Protein AF-0000000085180967 (afdb_homodimer)

pLDDT: mean 93.12, std 12.53, range [33.84, 98.94]

Secondary structure (DSSP, 8-state):
----HHHHHHHHHHHHHHHHHHHHHHHHHHHHHHHHHHHHHHHTGGG--TTT--HHHHHHHHHHHHHHHHHHHHHHT-STT--/----HHHHHHHHHHHHHHHHHHHHHHHHHHHHHHHHHHHHHHHTGGG--TTT--HHHHHHHHHHHHHHHHHHHHHHT-SS---

Radius of gyration: 23.21 Å; Cα contacts (8 Å, |Δi|>4): 101; chains: 2; bounding box: 38×90×50 Å

Foldseek 3Di:
DPPPVVVVVVVVVVVVVVVVVVVVVVVVVVVVVVVVVVVVCVVCVVVDDPVRDDVVVVVVVVVVVVVVCVVCCVVVVNDPPPD/DPPPVVVVVVVVVVVVVVVVVVVVVVVVVVVVVVVVVVVVCVVCVVVDDPVRDDVVVVVVVVVVVVVVCVVCCVVVVNDPPPD

Solvent-accessible surface area (backbone atoms only — not comparable to full-atom values): 9242 Å² total; per-residue (Å²): 131,80,77,55,61,66,58,53,53,50,48,50,51,50,50,50,36,51,50,26,40,51,51,35,52,52,43,50,53,53,40,52,52,51,53,50,51,51,50,52,39,53,76,50,48,68,78,52,51,81,88,69,40,35,64,66,57,35,49,52,45,49,54,46,39,51,47,51,46,55,45,47,22,65,74,68,72,43,68,80,74,77,113,130,81,76,55,62,66,58,52,52,51,49,51,52,50,50,49,37,52,50,27,40,52,50,35,52,53,43,48,52,52,41,52,53,50,52,51,51,53,49,52,38,53,76,50,47,69,81,51,51,83,88,69,42,36,63,66,57,35,51,52,45,50,54,47,38,52,46,50,46,55,44,49,21,66,74,67,72,45,68,82,83,73,117

Sequence (166 aa):
MMIDRHQLHAEKARRNQEAALAAFIGKKAEIDAMLARLQRLSDDHFDAQPDEINWGHVGTLEHYASLLKRITDSAFGEGEFADMMIDRHQLHAEKARRNQEAALAAFIGKKAEIDAMLARLQRLSDDHFDAQPDEINWGHVGTLEHYASLLKRITDSAFGEGEFAD

Structure (mmCIF, N/CA/C/O backbone):
data_AF-0000000085180967-model_v1
#
loop_
_entity.id
_entity.type
_entity.pdbx_description
1 polymer 'Uncharacterized protein'
#
loop_
_atom_site.group_PDB
_atom_site.id
_atom_site.type_symbol
_atom_site.label_atom_id
_atom_site.label_alt_id
_atom_site.label_comp_id
_atom_site.label_asym_id
_atom_site.label_entity_id
_atom_site.label_seq_id
_atom_site.pdbx_PDB_ins_code
_atom_site.Cartn_x
_atom_site.Cartn_y
_atom_site.Cartn_z
_atom_site.occupancy
_atom_site.B_iso_or_equiv
_atom_site.auth_seq_id
_atom_site.auth_comp_id
_atom_site.auth_asym_id
_atom_site.auth_atom_id
_atom_site.pdbx_PDB_model_num
ATOM 1 N N . MET A 1 1 ? -17.031 47.094 20.609 1 54.97 1 MET A N 1
ATOM 2 C CA . MET A 1 1 ? -15.82 46.312 20.859 1 54.97 1 MET A CA 1
ATOM 3 C C . MET A 1 1 ? -15.039 46.094 19.562 1 54.97 1 MET A C 1
ATOM 5 O O . MET A 1 1 ? -15.602 45.656 18.562 1 54.97 1 MET A O 1
ATOM 9 N N . MET A 1 2 ? -14.016 46.781 19.141 1 62.41 2 MET A N 1
ATOM 10 C CA . MET A 1 2 ? -13.242 46.688 17.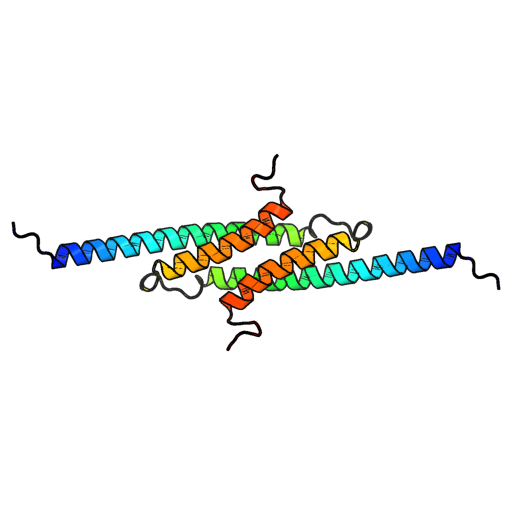906 1 62.41 2 MET A CA 1
ATOM 11 C C . MET A 1 2 ? -12.656 45.281 17.734 1 62.41 2 MET A C 1
ATOM 13 O O . MET A 1 2 ? -12.031 44.75 18.656 1 62.41 2 MET A O 1
ATOM 17 N N . ILE A 1 3 ? -13.32 44.531 17 1 70.5 3 ILE A N 1
ATOM 18 C CA . ILE A 1 3 ? -12.867 43.156 16.781 1 70.5 3 ILE A CA 1
ATOM 19 C C . ILE A 1 3 ? -11.391 43.156 16.391 1 70.5 3 ILE A C 1
ATOM 21 O O . ILE A 1 3 ? -10.992 43.875 15.469 1 70.5 3 ILE A O 1
ATOM 25 N N . ASP A 1 4 ? -10.445 42.969 17.359 1 88.25 4 ASP A N 1
ATOM 26 C CA . ASP A 1 4 ? -9.008 42.875 17.109 1 88.25 4 ASP A CA 1
ATOM 27 C C . ASP A 1 4 ? -8.734 41.875 15.984 1 88.25 4 ASP A C 1
ATOM 29 O O . ASP A 1 4 ? -8.789 40.656 16.203 1 88.25 4 ASP A O 1
ATOM 33 N N . ARG A 1 5 ? -8.703 42.375 14.75 1 89.19 5 ARG A N 1
ATOM 34 C CA . ARG A 1 5 ? -8.539 41.562 13.547 1 89.19 5 ARG A CA 1
ATOM 35 C C . ARG A 1 5 ? -7.383 40.594 13.688 1 89.19 5 ARG A C 1
ATOM 37 O O . ARG A 1 5 ? -7.438 39.469 13.18 1 89.19 5 ARG A O 1
ATOM 44 N N . HIS A 1 6 ? -6.41 41.031 14.477 1 89.81 6 HIS A N 1
ATOM 45 C CA . HIS A 1 6 ? -5.238 40.188 14.656 1 89.81 6 HIS A CA 1
ATOM 46 C C . HIS A 1 6 ? -5.582 38.938 15.469 1 89.81 6 HIS A C 1
ATOM 48 O O . HIS A 1 6 ? -5.098 37.844 15.164 1 89.81 6 HIS A O 1
ATOM 54 N N . GLN A 1 7 ? -6.438 39.188 16.438 1 89.12 7 GLN A N 1
ATOM 55 C CA . GLN A 1 7 ? -6.875 38.062 17.266 1 89.12 7 GLN A CA 1
ATOM 56 C C . GLN A 1 7 ? -7.746 37.094 16.469 1 89.12 7 GLN A C 1
ATOM 58 O O . GLN A 1 7 ? -7.637 35.875 16.625 1 89.12 7 GLN A O 1
ATOM 63 N N . LEU A 1 8 ? -8.508 37.625 15.602 1 89.31 8 LEU A N 1
ATOM 64 C CA . LEU A 1 8 ? -9.383 36.812 14.766 1 89.31 8 LEU A CA 1
ATOM 65 C C . LEU A 1 8 ? -8.578 35.969 13.789 1 89.31 8 LEU A C 1
ATOM 67 O O . LEU A 1 8 ? -8.898 34.812 13.562 1 89.31 8 LEU A O 1
ATOM 71 N N . HIS A 1 9 ? -7.598 36.594 13.203 1 91.69 9 HIS A N 1
ATOM 72 C CA . HIS A 1 9 ? -6.754 35.875 12.25 1 91.69 9 HIS A CA 1
ATOM 73 C C . HIS A 1 9 ? -5.965 34.781 12.93 1 91.69 9 HIS A C 1
ATOM 75 O O . HIS A 1 9 ? -5.805 33.688 12.375 1 91.69 9 HIS A O 1
ATOM 81 N N . ALA A 1 10 ? -5.523 35.094 14.141 1 94.25 10 ALA A N 1
ATOM 82 C CA . ALA A 1 10 ? -4.766 34.094 14.891 1 94.25 10 ALA A CA 1
ATOM 83 C C . ALA A 1 10 ? -5.652 32.906 15.273 1 94.25 10 ALA A C 1
ATOM 85 O O . ALA A 1 10 ? -5.211 31.75 15.234 1 94.25 10 ALA A O 1
ATOM 86 N N . GLU A 1 11 ? -6.844 33.219 15.641 1 93.38 11 GLU A N 1
ATOM 87 C CA . GLU A 1 11 ? -7.793 32.188 15.992 1 93.38 11 GLU A CA 1
ATOM 88 C C . GLU A 1 11 ? -8.156 31.328 14.781 1 93.38 11 GLU A C 1
ATOM 90 O O . GLU A 1 11 ? -8.25 30.109 14.883 1 93.38 11 GLU A O 1
ATOM 95 N N . LYS A 1 12 ? -8.367 31.953 13.688 1 94.56 12 LYS A N 1
ATOM 96 C CA . LYS A 1 12 ? -8.68 31.234 12.453 1 94.56 12 LYS A CA 1
ATOM 97 C C . LYS A 1 12 ? -7.527 30.328 12.039 1 94.56 12 LYS A C 1
ATOM 99 O O . LYS A 1 12 ? -7.75 29.188 11.617 1 94.56 12 LYS A O 1
ATOM 104 N N . ALA A 1 13 ? -6.305 30.781 12.18 1 94.5 13 ALA A N 1
ATOM 105 C CA . ALA A 1 13 ? -5.113 30 11.844 1 94.5 13 ALA A CA 1
ATOM 106 C C . ALA A 1 13 ? -4.973 28.797 12.766 1 94.5 13 ALA A C 1
ATOM 108 O O . ALA A 1 13 ? -4.641 27.688 12.312 1 94.5 13 ALA A O 1
ATOM 109 N N . ARG A 1 14 ? -5.246 29.094 13.984 1 94.06 14 ARG A N 1
ATOM 110 C CA . ARG A 1 14 ? -5.176 28.016 14.961 1 94.06 14 ARG A CA 1
ATOM 111 C C . ARG A 1 14 ? -6.219 26.938 14.664 1 94.06 14 ARG A C 1
ATOM 113 O O . ARG A 1 14 ? -5.918 25.75 14.711 1 94.06 14 ARG A O 1
ATOM 120 N N . ARG A 1 15 ? -7.332 27.422 14.367 1 96.25 15 ARG A N 1
ATOM 121 C CA . ARG A 1 15 ? -8.422 26.484 14.055 1 96.25 15 ARG A CA 1
ATOM 122 C C . ARG A 1 15 ? -8.117 25.688 12.789 1 96.25 15 ARG A C 1
ATOM 124 O O . ARG A 1 15 ? -8.445 24.516 12.703 1 96.25 15 ARG A O 1
ATOM 131 N N . ASN A 1 16 ? -7.605 26.328 11.898 1 96.69 16 ASN A N 1
ATOM 132 C CA . ASN A 1 16 ? -7.223 25.688 10.656 1 96.69 16 ASN A CA 1
ATOM 133 C C . ASN A 1 16 ? -6.164 24.609 10.883 1 96.69 16 ASN A C 1
ATOM 135 O O . ASN A 1 16 ? -6.242 23.516 10.312 1 96.69 16 ASN A O 1
ATOM 139 N N . GLN A 1 17 ? -5.27 24.906 11.633 1 96.25 17 GLN A N 1
ATOM 140 C CA . GLN A 1 17 ? -4.215 23.953 11.961 1 96.25 17 GLN A CA 1
ATOM 141 C C . GLN A 1 17 ? -4.777 22.75 12.695 1 96.25 17 GLN A C 1
ATOM 143 O O . GLN A 1 17 ? -4.395 21.609 12.414 1 96.25 17 GLN A O 1
ATOM 148 N N . GLU A 1 18 ? -5.629 23.031 13.594 1 97.12 18 GLU A N 1
ATOM 149 C CA . GLU A 1 18 ? -6.266 21.969 14.352 1 97.12 18 GLU A CA 1
ATOM 150 C C . GLU A 1 18 ? -7.078 21.047 13.438 1 97.12 18 GLU A C 1
ATOM 152 O O . GLU A 1 18 ? -7.09 19.828 13.625 1 97.12 18 GLU A O 1
ATOM 157 N N . ALA A 1 19 ? -7.695 21.656 12.523 1 98.06 19 ALA A N 1
ATOM 158 C CA . ALA A 1 19 ? -8.477 20.875 11.562 1 98.06 19 ALA A CA 1
ATOM 159 C C . ALA A 1 19 ? -7.578 20 10.703 1 98.06 19 ALA A C 1
ATOM 161 O O . ALA A 1 19 ? -7.91 18.828 10.438 1 98.06 19 ALA A O 1
ATOM 162 N N . ALA A 1 20 ? -6.496 20.531 10.242 1 98.38 20 ALA A N 1
ATOM 163 C CA . ALA A 1 20 ? -5.535 19.766 9.453 1 98.38 20 ALA A CA 1
ATOM 164 C C . ALA A 1 20 ? -4.977 18.594 10.258 1 98.38 20 ALA A C 1
ATOM 166 O O . ALA A 1 20 ? -4.844 17.484 9.742 1 98.38 20 ALA A O 1
ATOM 167 N N . LEU A 1 21 ? -4.637 18.938 11.469 1 98.12 21 LEU A N 1
ATOM 168 C CA . LEU A 1 21 ? -4.098 17.891 12.328 1 98.12 21 LEU A CA 1
ATOM 169 C C . LEU A 1 21 ? -5.098 16.75 12.5 1 98.12 21 LEU A C 1
ATOM 171 O O . LEU A 1 21 ? -4.734 15.586 12.398 1 98.12 21 LEU A O 1
ATOM 175 N N . ALA A 1 22 ? -6.305 17.125 12.734 1 98.38 22 ALA A N 1
ATOM 176 C CA . ALA A 1 22 ? -7.352 16.109 12.891 1 98.38 22 ALA A CA 1
ATOM 177 C C . ALA A 1 22 ? -7.508 15.289 11.617 1 98.38 22 ALA A C 1
ATOM 179 O O . ALA A 1 22 ? -7.641 14.062 11.672 1 98.38 22 ALA A O 1
ATOM 180 N N . ALA A 1 23 ? -7.52 15.953 10.453 1 98.62 23 ALA A N 1
ATOM 181 C CA . ALA A 1 23 ? -7.641 15.273 9.164 1 98.62 23 ALA A CA 1
ATOM 182 C C . ALA A 1 23 ? -6.453 14.344 8.922 1 98.62 23 ALA A C 1
ATOM 184 O O . ALA A 1 23 ? -6.621 13.227 8.43 1 98.62 23 ALA A O 1
ATOM 185 N N . PHE A 1 24 ? -5.273 14.867 9.289 1 98.69 24 PHE A N 1
ATOM 186 C CA . PHE A 1 24 ? -4.043 14.094 9.188 1 98.69 24 PHE A CA 1
ATOM 187 C C . PHE A 1 24 ? -4.141 12.805 10 1 98.69 24 PHE A C 1
ATOM 189 O O . PHE A 1 24 ? -3.861 11.719 9.484 1 98.69 24 PHE A O 1
ATOM 196 N N . ILE A 1 25 ? -4.578 12.883 11.18 1 98.31 25 ILE A N 1
ATOM 197 C CA . ILE A 1 25 ? -4.703 11.734 12.078 1 98.31 25 ILE A CA 1
ATOM 198 C C . ILE A 1 25 ? -5.719 10.75 11.508 1 98.31 25 ILE A C 1
ATOM 200 O O . ILE A 1 25 ? -5.488 9.539 11.516 1 98.31 25 ILE A O 1
ATOM 204 N N . 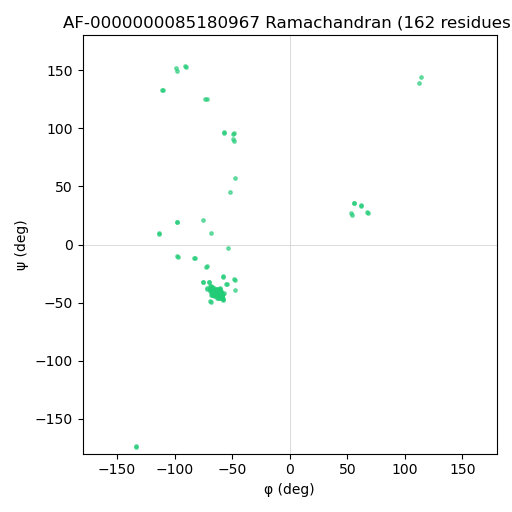GLY A 1 26 ? -6.809 11.289 11.047 1 98.62 26 GLY A N 1
ATOM 205 C CA . GLY A 1 26 ? -7.816 10.438 10.438 1 98.62 26 GLY A CA 1
ATOM 206 C C . GLY A 1 26 ? -7.301 9.664 9.234 1 98.62 26 GLY A C 1
ATOM 207 O O . GLY A 1 26 ? -7.566 8.469 9.102 1 98.62 26 GLY A O 1
ATOM 208 N N . LYS A 1 27 ? -6.5 10.305 8.375 1 98.5 27 LYS A N 1
ATOM 209 C CA . LYS A 1 27 ? -5.969 9.648 7.184 1 98.5 27 LYS A CA 1
ATOM 210 C C . LYS A 1 27 ? -4.895 8.633 7.551 1 98.5 27 LYS A C 1
ATOM 212 O O . LYS A 1 27 ? -4.793 7.574 6.922 1 98.5 27 LYS A O 1
ATOM 217 N N . LYS A 1 28 ? -4.164 9.047 8.523 1 98.44 28 LYS A N 1
ATOM 218 C CA . LYS A 1 28 ? -3.158 8.117 9.008 1 98.44 28 LYS A CA 1
ATOM 219 C C . LYS A 1 28 ? -3.801 6.816 9.484 1 98.44 28 LYS A C 1
ATOM 221 O O . LYS A 1 28 ? -3.305 5.727 9.188 1 98.44 28 LYS A O 1
ATOM 226 N N . ALA A 1 29 ? -4.879 6.906 10.273 1 98.75 29 ALA A N 1
ATOM 227 C CA . ALA A 1 29 ? -5.594 5.734 10.773 1 98.75 29 ALA A CA 1
ATOM 228 C C . ALA A 1 29 ? -6.133 4.891 9.625 1 98.75 29 ALA A C 1
ATOM 230 O O . ALA A 1 29 ? -6.074 3.658 9.664 1 98.75 29 ALA A O 1
ATOM 231 N N . GLU A 1 30 ? -6.637 5.586 8.578 1 98.88 30 GLU A N 1
ATOM 232 C CA . GLU A 1 30 ? -7.137 4.91 7.383 1 98.88 30 GLU A CA 1
ATOM 233 C C . GLU A 1 30 ? -6.023 4.137 6.68 1 98.88 30 GLU A C 1
ATOM 235 O O . GLU A 1 30 ? -6.207 2.973 6.309 1 98.88 30 GLU A O 1
ATOM 240 N N . ILE A 1 31 ? -4.895 4.754 6.551 1 98.94 31 ILE A N 1
ATOM 241 C CA . ILE A 1 31 ? -3.725 4.148 5.922 1 98.94 31 ILE A CA 1
ATOM 242 C C . ILE A 1 31 ? -3.252 2.955 6.75 1 98.94 31 ILE A C 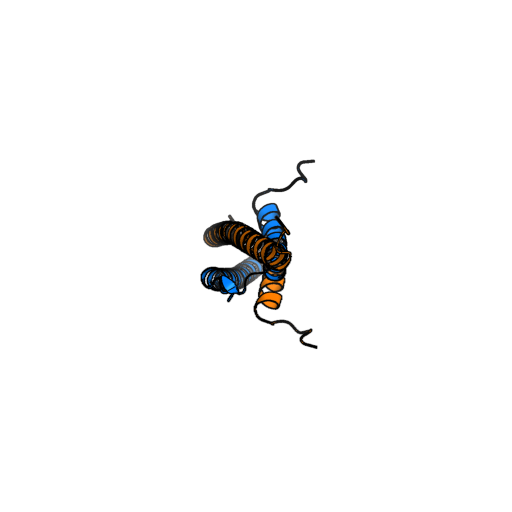1
ATOM 244 O O . ILE A 1 31 ? -3.018 1.871 6.211 1 98.94 31 ILE A O 1
ATOM 248 N N . ASP A 1 32 ? -3.225 3.117 8.094 1 98.88 32 ASP A N 1
ATOM 249 C CA . ASP A 1 32 ? -2.801 2.039 8.984 1 98.88 32 ASP A CA 1
ATOM 250 C C . ASP A 1 32 ? -3.697 0.813 8.828 1 98.88 32 ASP A C 1
ATOM 252 O O . ASP A 1 32 ? -3.207 -0.317 8.773 1 98.88 32 ASP A O 1
ATOM 256 N N . ALA A 1 33 ? -4.938 1.073 8.727 1 98.88 33 ALA A N 1
ATOM 257 C CA . ALA A 1 33 ? -5.891 -0.027 8.594 1 98.88 33 ALA A CA 1
ATOM 258 C C . ALA A 1 33 ? -5.691 -0.76 7.266 1 98.88 33 ALA A C 1
ATOM 260 O O . ALA A 1 33 ? -5.738 -1.991 7.219 1 98.88 33 ALA A O 1
ATOM 261 N N . MET A 1 34 ? -5.449 0.013 6.188 1 98.88 34 MET A N 1
ATOM 262 C CA . MET A 1 34 ? -5.254 -0.605 4.879 1 98.88 34 MET A CA 1
ATOM 263 C C . MET A 1 34 ? -3.945 -1.386 4.832 1 98.88 34 MET A C 1
ATOM 265 O O . MET A 1 34 ? -3.895 -2.49 4.289 1 98.88 34 MET A O 1
ATOM 269 N N . LEU A 1 35 ? -2.9 -0.842 5.418 1 98.94 35 LEU A N 1
ATOM 270 C CA . LEU A 1 35 ? -1.627 -1.55 5.469 1 98.94 35 LEU A CA 1
ATOM 271 C C . LEU A 1 35 ? -1.768 -2.867 6.223 1 98.94 35 LEU A C 1
ATOM 273 O O . LEU A 1 35 ? -1.229 -3.893 5.801 1 98.94 35 LEU A O 1
ATOM 277 N N . ALA A 1 36 ? -2.525 -2.883 7.32 1 98.81 36 ALA A N 1
ATOM 278 C CA . ALA A 1 36 ? -2.734 -4.09 8.117 1 98.81 36 ALA A CA 1
ATOM 279 C C . ALA A 1 36 ? -3.494 -5.148 7.324 1 98.81 36 ALA A C 1
ATOM 281 O O . ALA A 1 36 ? -3.152 -6.332 7.371 1 98.81 36 ALA A O 1
ATOM 282 N N . ARG A 1 37 ? -4.445 -4.68 6.598 1 98.81 37 ARG A N 1
ATOM 283 C CA . ARG A 1 37 ? -5.23 -5.605 5.789 1 98.81 37 ARG A CA 1
ATOM 284 C C . ARG A 1 37 ? -4.379 -6.234 4.691 1 98.81 37 ARG A C 1
ATOM 286 O O . ARG A 1 37 ? -4.457 -7.441 4.449 1 98.81 37 ARG A O 1
ATOM 293 N N . LEU A 1 38 ? -3.598 -5.434 4.062 1 98.88 38 LEU A N 1
ATOM 294 C CA . LEU A 1 38 ? -2.74 -5.934 2.996 1 98.88 38 LEU A CA 1
ATOM 295 C C . LEU A 1 38 ? -1.674 -6.875 3.549 1 98.88 38 LEU A C 1
ATOM 297 O O . LEU A 1 38 ? -1.347 -7.887 2.924 1 98.88 38 LEU A O 1
ATOM 301 N N . GLN A 1 39 ? -1.14 -6.523 4.723 1 98.81 39 GLN A N 1
ATOM 302 C CA . GLN A 1 39 ? -0.154 -7.395 5.355 1 98.81 39 GLN A CA 1
ATOM 303 C C . GLN A 1 39 ? -0.756 -8.758 5.695 1 98.81 39 GLN A C 1
ATOM 305 O O . GLN A 1 39 ? -0.127 -9.789 5.469 1 98.81 39 GLN A O 1
ATOM 310 N N . ARG A 1 40 ? -1.943 -8.75 6.289 1 98.75 40 ARG A N 1
ATOM 311 C CA . ARG A 1 40 ? -2.627 -9.992 6.613 1 98.75 40 ARG A CA 1
ATOM 312 C C . ARG A 1 40 ? -2.873 -10.828 5.359 1 98.75 40 ARG A C 1
ATOM 314 O O . ARG A 1 40 ? -2.674 -12.047 5.367 1 98.75 40 ARG A O 1
ATOM 321 N N . LEU A 1 41 ? -3.361 -10.125 4.293 1 98.56 41 LEU A N 1
ATOM 322 C CA . LEU A 1 41 ? -3.59 -10.812 3.021 1 98.56 41 LEU A CA 1
ATOM 323 C C . LEU A 1 41 ? -2.311 -11.469 2.523 1 98.56 41 LEU A C 1
ATOM 325 O O . LEU A 1 41 ? -2.338 -12.617 2.064 1 98.56 41 LEU A O 1
ATOM 329 N N . SER A 1 42 ? -1.188 -10.797 2.629 1 98.75 42 SER A N 1
ATOM 330 C CA . SER A 1 42 ? 0.103 -11.336 2.221 1 98.75 42 SER A CA 1
ATOM 331 C C . SER A 1 42 ? 0.509 -12.516 3.1 1 98.75 42 SER A C 1
ATOM 333 O O . SER A 1 42 ? 1 -13.531 2.6 1 98.75 42 SER A O 1
ATOM 335 N N . ASP A 1 43 ? 0.313 -12.383 4.457 1 98 43 ASP A N 1
ATOM 336 C CA . ASP A 1 43 ? 0.642 -13.445 5.398 1 98 43 ASP A CA 1
ATOM 337 C C . ASP A 1 43 ? -0.113 -14.734 5.062 1 98 43 ASP A C 1
ATOM 339 O O . ASP A 1 43 ? 0.377 -15.836 5.324 1 98 43 ASP A O 1
ATOM 343 N N . ASP A 1 44 ? -1.292 -14.492 4.426 1 97.12 44 ASP A N 1
ATOM 344 C CA . ASP A 1 44 ? -2.121 -15.633 4.055 1 97.12 44 ASP A CA 1
ATOM 345 C C . ASP A 1 44 ? -1.904 -16.016 2.592 1 97.12 44 ASP A C 1
ATOM 347 O O . ASP A 1 44 ? -2.719 -16.734 2.006 1 97.12 44 ASP A O 1
ATOM 351 N N . HIS A 1 45 ? -0.792 -15.57 2.072 1 96.62 45 HIS A N 1
ATOM 352 C CA . HIS A 1 45 ? -0.336 -15.914 0.731 1 96.62 45 HIS A CA 1
ATOM 353 C C . HIS A 1 45 ? -1.391 -15.57 -0.314 1 96.62 45 HIS A C 1
ATOM 355 O O . HIS A 1 45 ? -1.562 -16.297 -1.296 1 96.62 45 HIS A O 1
ATOM 361 N N . PHE A 1 46 ? -2.082 -14.445 -0.038 1 97 46 PHE A N 1
ATOM 362 C CA . PHE A 1 46 ? -3.096 -13.93 -0.951 1 97 46 PHE A CA 1
ATOM 363 C C . PHE A 1 46 ? -4.129 -15 -1.276 1 97 46 PHE A C 1
ATOM 365 O O . PHE A 1 46 ? -4.625 -15.062 -2.402 1 97 46 PHE A O 1
ATOM 372 N N . ASP A 1 47 ? -4.25 -15.867 -0.406 1 94.81 47 ASP A N 1
ATOM 373 C CA . ASP A 1 47 ? -5.234 -16.938 -0.445 1 94.81 47 ASP A CA 1
ATOM 374 C C . ASP A 1 47 ? -4.93 -17.922 -1.571 1 94.81 47 ASP A C 1
ATOM 376 O O . ASP A 1 47 ? -5.84 -18.5 -2.168 1 94.81 47 ASP A O 1
ATOM 380 N N . ALA A 1 48 ? -3.658 -18 -1.903 1 95.19 48 ALA A N 1
ATOM 381 C CA . ALA A 1 48 ? -3.223 -18.922 -2.938 1 95.19 48 ALA A CA 1
ATOM 382 C C . ALA A 1 48 ? -2.416 -20.078 -2.338 1 95.19 48 ALA A C 1
ATOM 384 O O . ALA A 1 48 ? -1.542 -19.859 -1.496 1 9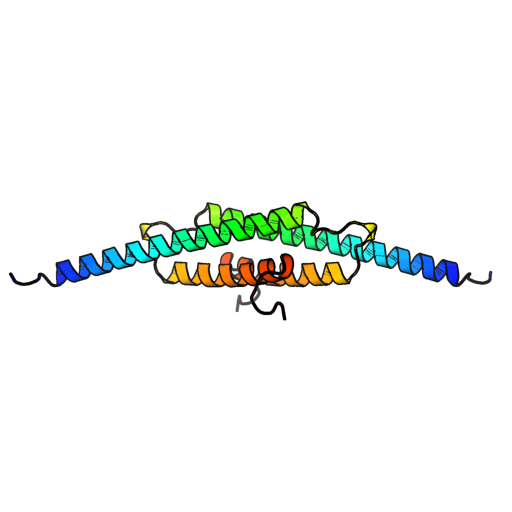5.19 48 ALA A O 1
ATOM 385 N N . GLN A 1 49 ? -2.797 -21.281 -2.805 1 96 49 GLN A N 1
ATOM 386 C CA . GLN A 1 49 ? -1.999 -22.438 -2.445 1 96 49 GLN A CA 1
ATOM 387 C C . GLN A 1 49 ? -0.908 -22.703 -3.48 1 96 49 GLN A C 1
ATOM 389 O O . GLN A 1 49 ? -1.053 -22.328 -4.648 1 96 49 GLN A O 1
ATOM 394 N N . PRO A 1 50 ? 0.157 -23.328 -3.057 1 95.12 50 PRO A N 1
ATOM 395 C CA . PRO A 1 50 ? 1.294 -23.516 -3.961 1 95.12 50 PRO A CA 1
ATOM 396 C C . PRO A 1 50 ? 0.907 -24.219 -5.254 1 95.12 50 PRO A C 1
ATOM 398 O O . PRO A 1 50 ? 1.434 -23.906 -6.324 1 95.12 50 PRO A O 1
ATOM 401 N N . ASP A 1 51 ? -0.032 -25.109 -5.168 1 93.75 51 ASP A N 1
ATOM 402 C CA . ASP A 1 51 ? -0.384 -25.906 -6.344 1 93.75 51 ASP A CA 1
ATOM 403 C C . ASP A 1 51 ? -1.34 -25.141 -7.258 1 93.75 51 ASP A C 1
ATOM 405 O O . ASP A 1 51 ? -1.531 -25.516 -8.414 1 93.75 51 ASP A O 1
ATOM 409 N N . GLU A 1 52 ? -1.896 -24 -6.738 1 95.69 52 GLU A N 1
ATOM 410 C CA . GLU A 1 52 ? -2.857 -23.203 -7.496 1 95.69 52 GLU A CA 1
ATOM 411 C C . GLU A 1 52 ? -2.178 -22.016 -8.188 1 95.69 52 GLU A C 1
ATOM 413 O O . GLU A 1 52 ? -2.75 -21.406 -9.094 1 95.69 52 GLU A O 1
ATOM 418 N N . ILE A 1 53 ? -0.922 -21.766 -7.816 1 97.69 53 ILE A N 1
ATOM 419 C CA . ILE A 1 53 ? -0.239 -20.562 -8.258 1 97.69 53 ILE A CA 1
ATOM 420 C C . ILE A 1 53 ? 0.105 -20.672 -9.742 1 97.69 53 ILE A C 1
ATOM 422 O O . ILE A 1 53 ? 0.629 -21.703 -10.188 1 97.69 53 ILE A O 1
ATOM 426 N N . ASN A 1 54 ? -0.327 -19.719 -10.484 1 97.06 54 ASN A N 1
ATOM 427 C CA . ASN A 1 54 ? -0.022 -19.562 -11.906 1 97.06 54 ASN A CA 1
ATOM 428 C C . ASN A 1 54 ? 0.371 -18.125 -12.242 1 97.06 54 ASN A C 1
ATOM 430 O O . ASN A 1 54 ? 0.479 -17.281 -11.352 1 97.06 54 ASN A O 1
ATOM 434 N N . TRP A 1 55 ? 0.522 -17.859 -13.492 1 98.5 55 TRP A N 1
ATOM 435 C CA . TRP A 1 55 ? 1.035 -16.562 -13.922 1 98.5 55 TRP A CA 1
ATOM 436 C C . TRP A 1 55 ? -0.01 -15.469 -13.727 1 98.5 55 TRP A C 1
ATOM 438 O O . TRP A 1 55 ? 0.327 -14.281 -13.656 1 98.5 55 TRP A O 1
ATOM 448 N N . GLY A 1 56 ? -1.26 -15.852 -13.602 1 98.06 56 GLY A N 1
ATOM 449 C CA . GLY A 1 56 ? -2.287 -14.883 -13.25 1 98.06 56 GLY A CA 1
ATOM 450 C C . GLY A 1 56 ? -2.102 -14.289 -11.867 1 98.06 56 GLY A C 1
ATOM 451 O O . GLY A 1 56 ? -2.262 -13.078 -11.68 1 98.06 56 GLY A O 1
ATOM 452 N N . HIS A 1 57 ? -1.786 -15.125 -10.938 1 97.81 57 HIS A N 1
ATOM 453 C CA . HIS A 1 57 ? -1.491 -14.664 -9.586 1 97.81 57 HIS A CA 1
ATOM 454 C C . HIS A 1 57 ? -0.297 -13.711 -9.578 1 97.81 57 HIS A C 1
ATOM 456 O O . HIS A 1 57 ? -0.333 -12.672 -8.922 1 97.81 57 HIS A O 1
ATOM 462 N N . VAL A 1 58 ? 0.736 -14.039 -10.336 1 98.56 58 VAL A N 1
ATOM 463 C CA . VAL A 1 58 ? 1.945 -13.227 -10.398 1 98.56 58 VAL A CA 1
ATOM 464 C C . VAL A 1 58 ? 1.608 -11.844 -10.961 1 98.56 58 VAL A C 1
ATOM 466 O O . VAL A 1 58 ? 2.072 -10.828 -10.438 1 98.56 58 VAL A O 1
ATOM 469 N N . GLY A 1 59 ? 0.757 -11.867 -11.953 1 98.62 59 GLY A N 1
ATOM 470 C CA . GLY A 1 59 ? 0.319 -10.602 -12.531 1 98.62 59 GLY A CA 1
ATOM 471 C C . GLY A 1 59 ? -0.424 -9.727 -11.547 1 98.62 59 GLY A C 1
ATOM 472 O O . GLY A 1 59 ? -0.226 -8.508 -11.523 1 98.62 59 GLY A O 1
ATOM 473 N N . THR A 1 60 ? -1.234 -10.328 -10.75 1 98.38 60 THR A N 1
ATOM 474 C CA . THR A 1 60 ? -1.963 -9.602 -9.711 1 98.38 60 THR A CA 1
ATOM 475 C C . THR A 1 60 ? -1 -8.977 -8.703 1 98.38 60 THR A C 1
ATOM 477 O O . THR A 1 60 ? -1.121 -7.797 -8.367 1 98.38 60 THR A O 1
ATOM 480 N N . LEU A 1 61 ? 0.024 -9.758 -8.312 1 98.75 61 LEU A N 1
ATOM 481 C CA . LEU A 1 61 ? 0.987 -9.242 -7.352 1 98.75 61 LEU A CA 1
ATOM 482 C C . LEU A 1 61 ? 1.857 -8.156 -7.98 1 98.75 61 LEU A C 1
ATOM 484 O O . LEU A 1 61 ? 2.258 -7.203 -7.305 1 98.75 61 LEU A O 1
ATOM 488 N N . GLU A 1 62 ? 2.104 -8.297 -9.25 1 98.81 62 GLU A N 1
ATOM 489 C CA . GLU A 1 62 ? 2.848 -7.254 -9.945 1 98.81 62 GLU A CA 1
ATOM 490 C C . GLU A 1 62 ? 2.066 -5.941 -9.969 1 98.81 62 GLU A C 1
ATOM 492 O O . GLU A 1 62 ? 2.643 -4.867 -9.797 1 98.81 62 GLU A O 1
ATOM 497 N N . 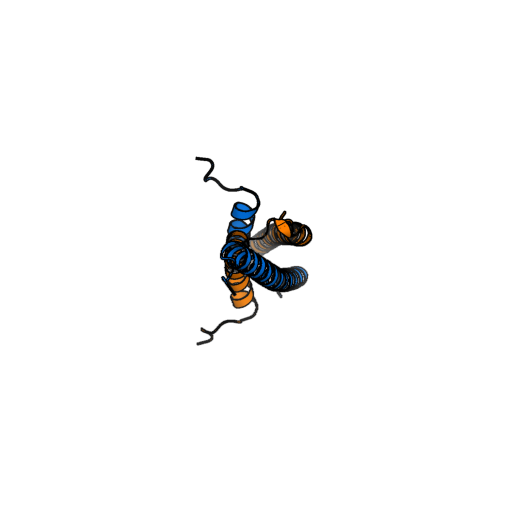HIS A 1 63 ? 0.77 -6.062 -10.219 1 98.62 63 HIS A N 1
ATOM 498 C CA . HIS A 1 63 ? -0.085 -4.879 -10.195 1 98.62 63 HIS A CA 1
ATOM 499 C C . HIS 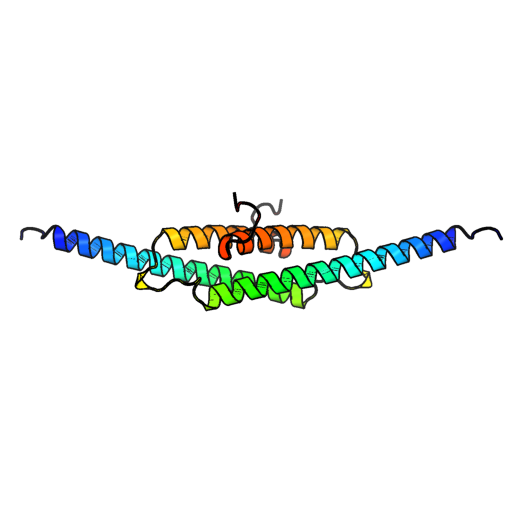A 1 63 ? -0.078 -4.215 -8.828 1 98.62 63 HIS A C 1
ATOM 501 O O . HIS A 1 63 ? 0.145 -3.006 -8.719 1 98.62 63 HIS A O 1
ATOM 507 N N . TYR A 1 64 ? -0.224 -5.039 -7.738 1 98.81 64 TYR A N 1
ATOM 508 C CA . TYR A 1 64 ? -0.18 -4.52 -6.379 1 98.81 64 TYR A CA 1
ATOM 509 C C . TYR A 1 64 ? 1.171 -3.877 -6.082 1 98.81 64 TYR A C 1
ATOM 511 O O . TYR A 1 64 ? 1.235 -2.777 -5.527 1 98.81 64 TYR A O 1
ATOM 519 N N . ALA A 1 65 ? 2.24 -4.555 -6.473 1 98.88 65 ALA A N 1
ATOM 520 C CA . ALA A 1 65 ? 3.594 -4.059 -6.246 1 98.88 65 ALA A CA 1
ATOM 521 C C . ALA A 1 65 ? 3.811 -2.717 -6.941 1 98.88 65 ALA A C 1
ATOM 523 O O . ALA A 1 65 ? 4.438 -1.813 -6.383 1 98.88 65 ALA A O 1
ATOM 524 N N . SER A 1 66 ? 3.242 -2.631 -8.062 1 98.81 66 SER A N 1
ATOM 525 C CA . SER A 1 66 ? 3.418 -1.389 -8.812 1 98.81 66 SER A CA 1
ATOM 526 C C . SER A 1 66 ? 2.773 -0.213 -8.078 1 98.81 66 SER A C 1
ATOM 528 O O . SER A 1 66 ? 3.342 0.88 -8.031 1 98.81 66 SER A O 1
ATOM 530 N N . LEU A 1 67 ? 1.576 -0.418 -7.488 1 98.81 67 LEU A N 1
ATOM 531 C CA . LEU A 1 67 ? 0.894 0.633 -6.742 1 98.81 67 LEU A CA 1
ATOM 532 C C . LEU A 1 67 ? 1.644 0.959 -5.457 1 98.81 67 LEU A C 1
ATOM 534 O O . LEU A 1 67 ? 1.807 2.131 -5.105 1 98.81 67 LEU A O 1
ATOM 538 N N . LEU A 1 68 ? 2.178 -0.038 -4.82 1 98.88 68 LEU A N 1
ATOM 539 C CA . LEU A 1 68 ? 2.961 0.176 -3.609 1 98.88 68 LEU A CA 1
ATOM 540 C C . LEU A 1 68 ? 4.262 0.904 -3.926 1 98.88 68 LEU A C 1
ATOM 542 O O . LEU A 1 68 ? 4.699 1.764 -3.158 1 98.88 68 LEU A O 1
ATOM 546 N N . LYS A 1 69 ? 4.84 0.577 -5.07 1 98.56 69 LYS A N 1
ATOM 547 C CA . LYS A 1 69 ? 6.086 1.22 -5.488 1 98.56 69 LYS A CA 1
ATOM 548 C C . LYS A 1 69 ? 5.883 2.715 -5.715 1 98.56 69 LYS A C 1
ATOM 550 O O . LYS A 1 69 ? 6.742 3.525 -5.363 1 98.56 69 LYS A O 1
ATOM 555 N N . ARG A 1 70 ? 4.762 3.078 -6.258 1 98.31 70 ARG A N 1
ATOM 556 C CA . ARG A 1 70 ? 4.453 4.488 -6.461 1 98.31 70 ARG A CA 1
ATOM 557 C C . ARG A 1 70 ? 4.406 5.238 -5.133 1 98.31 70 ARG A C 1
ATOM 559 O O . ARG A 1 70 ? 4.883 6.371 -5.035 1 98.31 70 ARG A O 1
ATOM 566 N N . ILE A 1 71 ? 3.883 4.605 -4.141 1 98.75 71 ILE A N 1
ATOM 567 C CA . ILE A 1 71 ? 3.818 5.23 -2.822 1 98.75 71 ILE A CA 1
ATOM 568 C C . ILE A 1 71 ? 5.223 5.344 -2.238 1 98.75 71 ILE A C 1
ATOM 570 O O . ILE A 1 71 ? 5.625 6.418 -1.775 1 98.75 71 ILE A O 1
ATOM 574 N N . THR A 1 72 ? 6.023 4.262 -2.252 1 98.31 72 THR A N 1
ATOM 575 C CA . THR A 1 72 ? 7.355 4.262 -1.656 1 98.31 72 THR A CA 1
ATOM 576 C C . THR A 1 72 ? 8.281 5.219 -2.398 1 98.31 72 THR A C 1
ATOM 578 O O . THR A 1 72 ? 9.078 5.926 -1.777 1 98.31 72 THR A O 1
ATOM 581 N N . ASP A 1 73 ? 8.133 5.207 -3.734 1 97.75 73 ASP A N 1
ATOM 582 C CA . ASP A 1 73 ? 8.961 6.133 -4.504 1 97.75 73 ASP A CA 1
ATOM 583 C C . ASP A 1 73 ? 8.703 7.578 -4.082 1 97.75 73 ASP A C 1
ATOM 585 O O . ASP A 1 73 ? 9.641 8.359 -3.916 1 97.75 73 ASP A O 1
ATOM 589 N N . SER A 1 74 ? 7.449 7.852 -3.93 1 96.94 74 SER A N 1
ATOM 590 C CA . SER A 1 74 ? 7.062 9.203 -3.533 1 96.94 74 SER A CA 1
ATOM 591 C C . SER A 1 74 ? 7.516 9.508 -2.109 1 96.94 74 SER A C 1
ATOM 593 O O . SER A 1 74 ? 8.023 10.602 -1.837 1 96.94 74 SER A O 1
ATOM 595 N N . ALA A 1 75 ? 7.375 8.57 -1.267 1 97.19 75 ALA A N 1
ATOM 596 C CA . ALA A 1 75 ? 7.613 8.781 0.159 1 97.19 75 ALA A CA 1
ATOM 597 C C . ALA A 1 75 ? 9.109 8.844 0.464 1 97.19 75 ALA A C 1
ATOM 599 O O . ALA A 1 75 ? 9.539 9.609 1.327 1 97.19 75 ALA A O 1
ATOM 600 N N . PHE A 1 76 ? 9.938 8.094 -0.296 1 97.44 76 PHE A N 1
ATOM 601 C CA . PHE A 1 76 ? 11.344 7.961 0.059 1 97.44 76 PHE A CA 1
ATOM 602 C C . PHE A 1 76 ? 12.234 8.617 -0.993 1 97.44 76 PHE A C 1
ATOM 604 O O . PHE A 1 76 ? 13.461 8.578 -0.884 1 97.44 76 PHE A O 1
ATOM 611 N N . GLY A 1 77 ? 11.594 9.281 -1.805 1 95.19 77 GLY A N 1
ATOM 612 C CA . GLY A 1 77 ? 12.359 9.953 -2.842 1 95.19 77 GLY A CA 1
ATOM 613 C C . GLY A 1 77 ? 13.117 9 -3.744 1 95.19 77 GLY A C 1
ATOM 614 O O . GLY A 1 77 ? 14.266 9.258 -4.109 1 95.19 77 GLY A O 1
ATOM 615 N N . GLU A 1 78 ? 12.414 7.863 -3.881 1 91.12 78 GLU A N 1
ATOM 616 C CA . GLU A 1 78 ? 12.961 6.832 -4.758 1 91.12 78 GLU A CA 1
ATOM 617 C C . GLU A 1 78 ? 12.328 6.891 -6.145 1 91.12 78 GLU A C 1
ATOM 619 O O . GLU A 1 78 ? 11.266 7.492 -6.32 1 91.12 78 GLU A O 1
ATOM 624 N N . GLY A 1 79 ? 13 6.523 -7.234 1 77.25 79 GLY A N 1
ATOM 625 C CA . GLY A 1 79 ? 12.438 6.516 -8.578 1 77.25 79 GLY A CA 1
ATOM 626 C C . GLY A 1 79 ? 13.086 7.523 -9.5 1 77.25 79 GLY A C 1
ATOM 627 O O . GLY A 1 79 ? 13.82 8.414 -9.047 1 77.25 79 GLY A O 1
ATOM 628 N N . GLU A 1 80 ? 13.219 7.211 -10.68 1 63.72 80 GLU A N 1
ATOM 629 C CA . GLU A 1 80 ? 14.008 7.867 -11.719 1 63.72 80 GLU A CA 1
ATOM 630 C C . GLU A 1 80 ? 13.656 9.352 -11.828 1 63.72 80 GLU A C 1
ATOM 632 O O . GLU A 1 80 ? 14.188 10.062 -12.688 1 63.72 80 GLU A O 1
ATOM 637 N N . PHE A 1 81 ? 12.727 10.156 -11.18 1 51.47 81 PHE A N 1
ATOM 638 C CA . PHE A 1 81 ? 12.805 11.539 -11.617 1 51.47 81 PHE A CA 1
ATOM 639 C C . PHE A 1 81 ? 14.102 12.188 -11.156 1 51.47 81 PHE A C 1
ATOM 641 O O . PHE A 1 81 ? 14.211 13.414 -11.117 1 51.47 81 PHE A O 1
ATOM 648 N N . ALA A 1 82 ? 15.156 11.531 -10.602 1 45.59 82 ALA A N 1
ATOM 649 C CA . ALA A 1 82 ? 16.344 12.367 -10.438 1 45.59 82 ALA A CA 1
ATOM 650 C C . ALA A 1 82 ? 16.703 13.062 -11.742 1 45.59 82 ALA A C 1
ATOM 652 O O . AL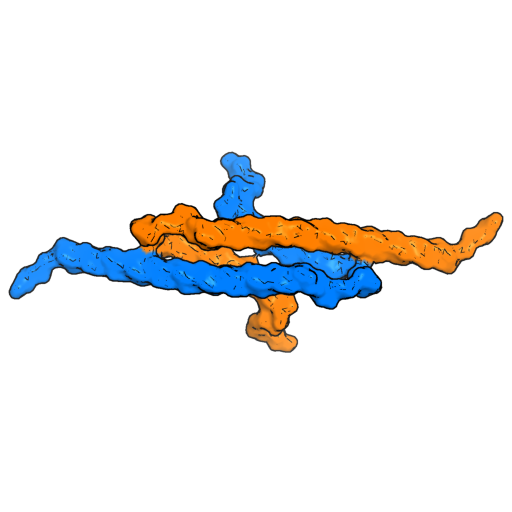A A 1 82 ? 17.203 12.43 -12.672 1 45.59 82 ALA A O 1
ATOM 653 N N . ASP A 1 83 ? 15.648 13.641 -12.445 1 33.84 83 ASP A N 1
ATOM 654 C CA . ASP A 1 83 ? 16.359 14.539 -13.359 1 33.84 83 ASP A CA 1
ATOM 655 C C . ASP A 1 83 ? 17.078 15.641 -12.594 1 33.84 83 ASP A C 1
ATOM 657 O O . ASP A 1 83 ? 16.641 16.062 -11.523 1 33.84 83 ASP A O 1
ATOM 661 N N . MET B 1 1 ? 14.945 -43.062 -29.95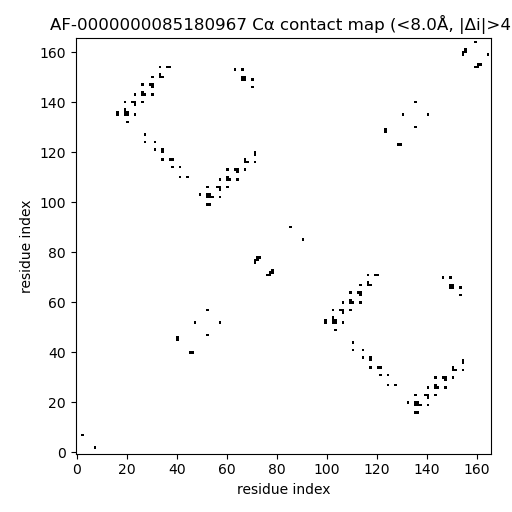3 1 54.66 1 MET B N 1
ATOM 662 C CA . MET B 1 1 ? 14.133 -42.969 -28.75 1 54.66 1 MET B CA 1
ATOM 663 C C . MET B 1 1 ? 12.945 -42.031 -28.969 1 54.66 1 MET B C 1
ATOM 665 O O . MET B 1 1 ? 13.117 -40.906 -29.438 1 54.66 1 MET B O 1
ATOM 669 N N . MET B 1 2 ? 11.727 -42.375 -29.281 1 62.47 2 MET B N 1
ATOM 670 C CA . MET B 1 2 ? 10.539 -41.594 -29.578 1 62.47 2 MET B CA 1
ATOM 671 C C . MET B 1 2 ? 10.203 -40.656 -28.422 1 62.47 2 MET B C 1
ATOM 673 O O . MET B 1 2 ? 10.148 -41.062 -27.266 1 62.47 2 MET B O 1
ATOM 677 N N . ILE B 1 3 ? 10.633 -39.469 -28.531 1 70.69 3 ILE B N 1
ATOM 678 C CA . ILE B 1 3 ? 10.414 -38.5 -27.469 1 70.69 3 ILE B CA 1
ATOM 679 C C . ILE B 1 3 ? 8.945 -38.531 -27.047 1 70.69 3 ILE B C 1
ATOM 681 O O . ILE B 1 3 ? 8.047 -38.469 -27.891 1 70.69 3 ILE B O 1
ATOM 685 N N . ASP B 1 4 ? 8.562 -39.281 -25.984 1 88.25 4 ASP B N 1
ATOM 686 C CA . ASP B 1 4 ? 7.207 -39.281 -25.438 1 88.25 4 ASP B CA 1
ATOM 687 C C . ASP B 1 4 ? 6.684 -37.875 -25.219 1 88.25 4 ASP B C 1
ATOM 689 O O . ASP B 1 4 ? 7.047 -37.219 -24.25 1 88.25 4 ASP B O 1
ATOM 693 N N . ARG B 1 5 ? 6.047 -37.312 -26.25 1 89.56 5 ARG B N 1
ATOM 694 C CA . ARG B 1 5 ? 5.543 -35.969 -26.266 1 89.56 5 ARG B CA 1
ATOM 695 C C . ARG B 1 5 ? 4.766 -35.656 -25 1 89.56 5 ARG B C 1
ATOM 697 O O . ARG B 1 5 ? 4.82 -34.531 -24.5 1 89.56 5 ARG B O 1
ATOM 704 N N . HIS B 1 6 ? 4.145 -36.688 -24.453 1 89.88 6 HIS B N 1
ATOM 705 C CA . HIS B 1 6 ? 3.346 -36.5 -23.25 1 89.88 6 HIS B CA 1
ATOM 706 C C . HIS B 1 6 ? 4.23 -36.188 -22.047 1 89.88 6 HIS B C 1
ATOM 708 O O . HIS B 1 6 ? 3.879 -35.344 -21.219 1 89.88 6 HIS B O 1
ATOM 714 N N . GLN B 1 7 ? 5.344 -36.875 -22.062 1 89.19 7 GLN B N 1
ATOM 715 C CA . GLN B 1 7 ? 6.293 -36.625 -20.984 1 89.19 7 GLN B CA 1
ATOM 716 C C . GLN B 1 7 ? 6.918 -35.25 -21.094 1 89.19 7 GLN B C 1
ATOM 718 O O . GLN B 1 7 ? 7.121 -34.562 -20.078 1 89.19 7 GLN B O 1
ATOM 723 N N . LEU B 1 8 ? 7.129 -34.844 -22.266 1 89.31 8 LEU B N 1
ATOM 724 C CA . LEU B 1 8 ? 7.711 -33.531 -22.516 1 89.31 8 LEU B CA 1
ATOM 725 C C . LEU B 1 8 ? 6.746 -32.406 -22.109 1 89.31 8 LEU B C 1
ATOM 727 O O . LEU B 1 8 ? 7.156 -31.406 -21.516 1 89.31 8 LEU B O 1
ATOM 731 N N . HIS B 1 9 ? 5.516 -32.594 -22.469 1 91.81 9 HIS B N 1
ATOM 732 C CA . HIS B 1 9 ? 4.504 -31.609 -22.125 1 91.81 9 HIS B CA 1
ATOM 733 C C . HIS B 1 9 ? 4.301 -31.516 -20.625 1 91.81 9 HIS B C 1
ATOM 735 O O . HIS B 1 9 ? 4.129 -30.422 -20.078 1 91.81 9 HIS B O 1
ATOM 741 N N . ALA B 1 10 ? 4.348 -32.656 -20 1 94.31 10 ALA B N 1
ATOM 742 C CA . ALA B 1 10 ? 4.184 -32.688 -18.547 1 94.31 10 ALA B CA 1
ATOM 743 C C . ALA B 1 10 ? 5.359 -32 -17.859 1 94.31 10 ALA B C 1
ATOM 745 O O . ALA B 1 10 ? 5.172 -31.297 -16.859 1 94.31 10 ALA B O 1
ATOM 746 N N . GLU B 1 11 ? 6.512 -32.25 -18.359 1 93.25 11 GLU B N 1
ATOM 747 C CA . GLU B 1 11 ? 7.707 -31.641 -17.812 1 93.25 11 GLU B CA 1
ATOM 748 C C . GLU B 1 11 ? 7.68 -30.125 -18.016 1 93.25 11 GLU B C 1
ATOM 750 O O . GLU B 1 11 ? 8.047 -29.359 -17.125 1 93.25 11 GLU B O 1
ATOM 755 N N . LYS B 1 12 ? 7.293 -29.719 -19.172 1 94.56 12 LYS B N 1
ATOM 756 C CA . LYS B 1 12 ? 7.184 -28.297 -19.469 1 94.56 12 LYS B CA 1
ATOM 757 C C . LYS B 1 12 ? 6.168 -27.625 -18.547 1 94.56 12 LYS B C 1
ATOM 759 O O . LYS B 1 12 ? 6.406 -26.516 -18.062 1 94.56 12 LYS B O 1
ATOM 764 N N . ALA B 1 13 ? 5.055 -28.25 -18.297 1 94.56 13 ALA B N 1
ATOM 765 C CA . ALA B 1 13 ? 4.008 -27.719 -17.422 1 94.56 13 ALA B CA 1
ATOM 766 C C . ALA B 1 13 ? 4.504 -27.609 -15.992 1 94.56 13 ALA B C 1
ATOM 768 O O . ALA B 1 13 ? 4.23 -26.625 -15.312 1 94.56 13 ALA B O 1
ATOM 769 N N . ARG B 1 14 ? 5.195 -28.641 -15.641 1 94.12 14 ARG B N 1
ATOM 770 C CA . ARG B 1 14 ? 5.75 -28.625 -14.289 1 94.12 14 ARG B CA 1
ATOM 771 C C . ARG B 1 14 ? 6.758 -27.5 -14.117 1 94.12 14 ARG B C 1
ATOM 773 O O . ARG B 1 14 ? 6.738 -26.781 -13.109 1 94.12 14 ARG B O 1
ATOM 780 N N . ARG B 1 15 ? 7.535 -27.375 -15.078 1 96.31 15 ARG B N 1
ATOM 781 C CA . ARG B 1 15 ? 8.547 -26.328 -15.031 1 96.31 15 ARG B CA 1
ATOM 782 C C . ARG B 1 15 ? 7.91 -24.953 -15.031 1 96.31 15 ARG B C 1
ATOM 784 O O . ARG B 1 15 ? 8.391 -24.031 -14.367 1 96.31 15 ARG B O 1
ATOM 791 N N . ASN B 1 16 ? 6.957 -24.812 -15.773 1 96.62 16 ASN B N 1
ATOM 792 C CA . ASN B 1 16 ? 6.227 -23.547 -15.836 1 96.62 16 ASN B CA 1
ATOM 793 C C . ASN B 1 16 ? 5.594 -23.203 -14.492 1 96.62 16 ASN B C 1
ATOM 795 O O . ASN B 1 16 ? 5.645 -22.062 -14.055 1 96.62 16 ASN B O 1
ATOM 799 N N . GLN B 1 17 ? 5.059 -24.125 -13.922 1 96.25 17 GLN B N 1
ATOM 800 C CA . GLN B 1 17 ? 4.441 -23.922 -12.617 1 96.25 17 GLN B CA 1
ATOM 801 C C . GLN B 1 17 ? 5.488 -23.547 -11.57 1 96.25 17 GLN B C 1
ATOM 803 O O . GLN B 1 17 ? 5.254 -22.656 -10.742 1 96.25 17 GLN B O 1
ATOM 808 N N . GLU B 1 18 ? 6.543 -24.234 -11.641 1 97.06 18 GLU B N 1
ATOM 809 C CA . GLU B 1 18 ? 7.633 -23.938 -10.711 1 97.06 18 GLU B CA 1
ATOM 810 C C . GLU B 1 18 ? 8.156 -22.516 -10.898 1 97.06 18 GLU B C 1
ATOM 812 O O . GLU B 1 18 ? 8.484 -21.844 -9.914 1 97.06 18 GLU B O 1
ATOM 817 N N . ALA B 1 19 ? 8.211 -22.141 -12.086 1 98.12 19 ALA B N 1
ATOM 818 C CA . ALA B 1 19 ? 8.664 -20.781 -12.383 1 98.12 19 ALA B CA 1
ATOM 819 C C . ALA B 1 19 ? 7.68 -19.75 -11.844 1 98.12 19 ALA B C 1
ATOM 821 O O . ALA B 1 19 ? 8.086 -18.719 -11.289 1 98.12 19 ALA B O 1
ATOM 822 N N . ALA B 1 20 ? 6.434 -19.969 -12.039 1 98.38 20 ALA B N 1
ATOM 823 C CA . ALA B 1 20 ? 5.398 -19.078 -11.523 1 98.38 20 ALA B CA 1
ATOM 824 C C . ALA B 1 20 ? 5.465 -18.984 -10 1 98.38 20 ALA B C 1
ATOM 826 O O . ALA B 1 20 ? 5.352 -17.891 -9.43 1 98.38 20 ALA B O 1
ATOM 827 N N . LEU B 1 21 ? 5.598 -20.156 -9.445 1 98.12 21 LEU B N 1
ATOM 828 C CA . LEU B 1 21 ? 5.676 -20.188 -7.984 1 98.12 21 LEU B CA 1
ATOM 829 C C . LEU B 1 21 ? 6.855 -19.359 -7.484 1 98.12 21 LEU B C 1
ATOM 831 O O . LEU B 1 21 ? 6.715 -18.578 -6.539 1 98.12 21 LEU B O 1
ATOM 835 N N . ALA B 1 22 ? 7.961 -19.547 -8.117 1 98.38 22 ALA B N 1
ATOM 836 C CA . ALA B 1 22 ? 9.148 -18.797 -7.73 1 98.38 22 ALA B CA 1
ATOM 837 C C . ALA B 1 22 ? 8.922 -17.297 -7.906 1 98.38 22 ALA B C 1
ATOM 839 O O . ALA B 1 22 ? 9.297 -16.5 -7.039 1 98.38 22 ALA B O 1
ATOM 840 N N . ALA B 1 23 ? 8.305 -16.891 -9.039 1 98.62 23 ALA B N 1
ATOM 841 C CA . ALA B 1 23 ? 8.016 -15.484 -9.305 1 98.62 23 ALA B CA 1
ATOM 842 C C . ALA B 1 23 ? 7.031 -14.922 -8.281 1 98.62 23 ALA B C 1
ATOM 844 O O . ALA B 1 23 ? 7.191 -13.789 -7.816 1 98.62 23 ALA B O 1
ATOM 845 N N . PHE B 1 24 ? 6.043 -15.75 -7.965 1 98.69 24 PHE B N 1
ATOM 846 C CA . PHE B 1 24 ? 5.055 -15.398 -6.949 1 98.69 24 PHE B CA 1
ATOM 847 C C . PHE B 1 24 ? 5.727 -15.117 -5.613 1 98.69 24 PHE B C 1
ATOM 849 O O . PHE B 1 24 ? 5.477 -14.078 -4.996 1 98.69 24 PHE B O 1
ATOM 856 N N . ILE B 1 25 ? 6.59 -15.938 -5.199 1 98.31 25 ILE B N 1
ATOM 857 C CA . ILE B 1 25 ? 7.293 -15.805 -3.928 1 98.31 25 ILE B CA 1
ATOM 858 C C . ILE B 1 25 ? 8.156 -14.539 -3.943 1 98.31 25 ILE B C 1
ATOM 860 O O . ILE B 1 25 ? 8.18 -13.789 -2.967 1 98.31 25 ILE B O 1
ATOM 864 N N . GLY B 1 26 ? 8.828 -14.352 -5.039 1 98.62 26 GLY B N 1
ATOM 865 C CA . GLY B 1 26 ? 9.641 -13.148 -5.176 1 98.62 26 GLY B CA 1
ATOM 866 C C . GLY B 1 26 ? 8.828 -11.875 -5.07 1 98.62 26 GLY B C 1
ATOM 867 O O . GLY B 1 26 ? 9.242 -10.93 -4.387 1 98.62 26 GLY B O 1
ATOM 868 N N . LYS B 1 27 ? 7.645 -11.828 -5.684 1 98.5 27 LYS B N 1
ATOM 869 C CA . LYS B 1 27 ? 6.805 -10.633 -5.652 1 98.5 27 LYS B CA 1
ATOM 870 C C . LYS B 1 27 ? 6.195 -10.422 -4.27 1 98.5 27 LYS B C 1
ATOM 872 O O . LYS B 1 27 ? 6.051 -9.289 -3.812 1 98.5 27 LYS B O 1
ATOM 877 N N . LYS B 1 28 ? 5.863 -11.531 -3.736 1 98.44 28 LYS B N 1
ATOM 878 C CA . LYS B 1 28 ? 5.348 -11.461 -2.373 1 98.44 28 LYS B CA 1
ATOM 879 C C . LYS B 1 28 ? 6.367 -10.82 -1.435 1 98.44 28 LYS B C 1
ATOM 881 O O . LYS B 1 28 ? 6.016 -9.984 -0.603 1 98.44 28 LYS B O 1
ATOM 886 N N . ALA B 1 29 ? 7.633 -11.25 -1.509 1 98.75 29 ALA B N 1
ATOM 887 C CA . ALA B 1 29 ? 8.695 -10.695 -0.678 1 98.75 29 ALA B CA 1
ATOM 888 C C . ALA B 1 29 ? 8.875 -9.203 -0.929 1 98.75 29 ALA B C 1
ATOM 890 O O . ALA B 1 29 ? 9.078 -8.43 0.009 1 98.75 29 ALA B O 1
ATOM 891 N N . GLU B 1 30 ? 8.758 -8.82 -2.225 1 98.88 30 GLU B N 1
ATOM 892 C CA . GLU B 1 30 ? 8.836 -7.41 -2.604 1 98.88 30 GLU B CA 1
ATOM 893 C C . GLU B 1 30 ? 7.711 -6.602 -1.973 1 98.88 30 GLU B C 1
ATOM 895 O O . GLU B 1 30 ? 7.945 -5.531 -1.41 1 98.88 30 GLU B O 1
ATOM 900 N N . ILE B 1 31 ? 6.527 -7.125 -2.021 1 98.94 31 ILE B N 1
ATOM 901 C CA . ILE B 1 31 ? 5.344 -6.492 -1.446 1 98.94 31 ILE B CA 1
ATOM 902 C C . ILE B 1 31 ? 5.5 -6.391 0.069 1 98.94 31 ILE B C 1
ATOM 904 O O . ILE B 1 31 ? 5.281 -5.324 0.651 1 98.94 31 ILE B O 1
ATOM 908 N N . ASP B 1 32 ? 6.008 -7.469 0.704 1 98.88 32 ASP B N 1
ATOM 909 C CA . ASP B 1 32 ? 6.207 -7.473 2.15 1 98.88 32 ASP B CA 1
ATOM 910 C C . ASP B 1 32 ? 7.176 -6.375 2.574 1 98.88 32 ASP B C 1
ATOM 912 O O . ASP B 1 32 ? 6.941 -5.68 3.562 1 98.88 32 ASP B O 1
ATOM 916 N N . ALA B 1 33 ? 8.188 -6.246 1.823 1 98.88 33 ALA B N 1
ATOM 917 C CA . ALA B 1 33 ? 9.195 -5.234 2.146 1 98.88 33 ALA B CA 1
ATOM 918 C C . ALA B 1 33 ? 8.609 -3.828 2.025 1 98.88 33 ALA B C 1
ATOM 920 O O . ALA B 1 33 ? 8.867 -2.967 2.869 1 98.88 33 ALA B O 1
ATOM 921 N N . MET B 1 34 ? 7.793 -3.615 0.97 1 98.88 34 MET B N 1
ATOM 922 C CA . MET B 1 34 ? 7.199 -2.295 0.773 1 98.88 34 MET B CA 1
ATOM 923 C C . MET B 1 34 ? 6.168 -1.995 1.855 1 98.88 34 MET B C 1
ATOM 925 O O . MET B 1 34 ? 6.113 -0.879 2.375 1 98.88 34 MET B O 1
ATOM 929 N N . LEU B 1 35 ? 5.379 -2.971 2.223 1 98.94 35 LEU B N 1
ATOM 930 C CA . LEU B 1 35 ? 4.406 -2.783 3.291 1 98.94 35 LEU B CA 1
ATOM 931 C C . LEU B 1 35 ? 5.098 -2.43 4.602 1 98.94 35 LEU B C 1
ATOM 933 O O . LEU B 1 35 ? 4.641 -1.546 5.332 1 98.94 35 LEU B O 1
ATOM 937 N N . ALA B 1 36 ? 6.234 -3.059 4.906 1 98.81 36 ALA B N 1
ATOM 938 C CA . ALA B 1 36 ? 6.98 -2.795 6.133 1 98.81 36 ALA B CA 1
ATOM 939 C C . ALA B 1 36 ? 7.531 -1.373 6.145 1 98.81 36 ALA B C 1
ATOM 941 O O . ALA B 1 36 ? 7.48 -0.688 7.168 1 98.81 36 ALA B O 1
ATOM 942 N N . ARG B 1 37 ? 7.988 -0.976 5.004 1 98.75 37 ARG B N 1
ATOM 943 C CA . ARG B 1 37 ? 8.531 0.374 4.902 1 98.75 37 ARG B CA 1
ATOM 944 C C . ARG B 1 37 ? 7.441 1.421 5.102 1 98.75 37 ARG B C 1
ATOM 946 O O . ARG B 1 37 ? 7.645 2.41 5.809 1 98.75 37 ARG B O 1
ATOM 953 N N . LEU B 1 38 ? 6.328 1.189 4.496 1 98.88 38 LEU B N 1
ATOM 954 C CA . LEU B 1 38 ? 5.219 2.129 4.621 1 98.88 38 LEU B CA 1
ATOM 955 C C . LEU B 1 38 ? 4.68 2.148 6.047 1 98.88 38 LEU B C 1
ATOM 957 O O . LEU B 1 38 ? 4.328 3.211 6.566 1 98.88 38 LEU B O 1
ATOM 961 N N . GLN B 1 39 ? 4.629 0.974 6.672 1 98.81 39 GLN B N 1
ATOM 962 C CA . GLN B 1 39 ? 4.184 0.904 8.055 1 98.81 39 GLN B CA 1
ATOM 963 C C . GLN B 1 39 ? 5.125 1.678 8.977 1 98.81 39 GLN B C 1
ATOM 965 O O . GLN B 1 39 ? 4.676 2.404 9.867 1 98.81 39 GLN B O 1
ATOM 970 N N . ARG B 1 40 ? 6.422 1.473 8.805 1 98.75 40 ARG B N 1
ATOM 971 C CA . ARG B 1 40 ? 7.406 2.197 9.602 1 98.75 40 ARG B CA 1
ATOM 972 C C . ARG B 1 40 ? 7.266 3.703 9.406 1 98.75 40 ARG B C 1
ATOM 974 O O . ARG B 1 40 ? 7.324 4.465 10.375 1 98.75 40 ARG B O 1
ATOM 981 N N . LEU B 1 41 ? 7.109 4.098 8.117 1 98.56 41 LEU B N 1
ATOM 982 C CA . LEU B 1 41 ? 6.918 5.516 7.816 1 98.56 41 LEU B CA 1
ATOM 983 C C . LEU B 1 41 ? 5.699 6.062 8.547 1 98.56 41 LEU B C 1
ATOM 985 O O . LEU B 1 41 ? 5.75 7.156 9.117 1 98.56 41 LEU B O 1
ATOM 989 N N . SER B 1 42 ? 4.617 5.312 8.57 1 98.75 42 SER B N 1
ATOM 990 C CA . SER B 1 42 ? 3.404 5.715 9.273 1 98.75 42 SER B CA 1
ATOM 991 C C . SER B 1 42 ? 3.631 5.781 10.781 1 98.75 42 SER B C 1
ATOM 993 O O . SER B 1 42 ? 3.178 6.723 11.438 1 98.75 42 SER B O 1
ATOM 995 N N . ASP B 1 43 ? 4.336 4.758 11.344 1 98 43 ASP B N 1
ATOM 996 C CA . ASP B 1 43 ? 4.637 4.723 12.773 1 98 43 ASP B CA 1
ATOM 997 C C . ASP B 1 43 ? 5.418 5.961 13.203 1 98 43 ASP B C 1
ATOM 999 O O . ASP B 1 43 ? 5.301 6.41 14.344 1 98 43 ASP B O 1
ATOM 1003 N N . ASP B 1 44 ? 6.156 6.496 12.195 1 97.12 44 ASP B N 1
ATOM 1004 C CA . ASP B 1 44 ? 6.961 7.68 12.469 1 97.12 44 ASP B CA 1
ATOM 1005 C C . ASP B 1 44 ? 6.234 8.953 12.031 1 97.12 44 ASP B C 1
ATOM 1007 O O . ASP B 1 44 ? 6.855 10.008 11.883 1 97.12 44 ASP B O 1
ATOM 1011 N N . HIS B 1 45 ? 4.941 8.812 11.883 1 96.69 45 HIS B N 1
ATOM 1012 C CA . HIS B 1 45 ? 4.043 9.922 11.578 1 96.69 45 HIS B CA 1
ATOM 1013 C C . HIS B 1 45 ? 4.477 10.641 10.312 1 96.69 45 HIS B C 1
ATOM 1015 O O . HIS B 1 45 ? 4.359 11.867 10.219 1 96.69 45 HIS B O 1
ATOM 1021 N N . PHE B 1 46 ? 4.98 9.836 9.367 1 97.06 46 PHE B N 1
ATOM 1022 C CA . PHE B 1 46 ? 5.402 10.344 8.07 1 97.06 46 PHE B CA 1
ATOM 1023 C C . PHE B 1 46 ? 6.391 11.492 8.227 1 97.06 46 PHE B C 1
ATOM 1025 O O . PHE B 1 46 ? 6.375 12.453 7.449 1 97.06 46 PHE B O 1
ATOM 1032 N N . ASP B 1 47 ? 7.039 11.453 9.273 1 95 47 ASP B N 1
ATOM 1033 C CA . ASP B 1 47 ? 8.109 12.383 9.609 1 95 47 ASP B CA 1
ATOM 1034 C C . ASP B 1 47 ? 7.559 13.797 9.82 1 95 47 ASP B C 1
ATOM 1036 O O . ASP B 1 47 ? 8.227 14.781 9.5 1 95 47 ASP B O 1
ATOM 1040 N N . ALA B 1 48 ? 6.32 13.836 10.234 1 95.31 48 ALA B N 1
ATOM 1041 C CA . ALA B 1 48 ? 5.684 15.125 10.516 1 95.31 48 ALA B CA 1
ATOM 1042 C C . ALA B 1 48 ? 5.426 15.297 12.008 1 95.31 48 ALA B C 1
ATOM 1044 O O . ALA B 1 48 ? 4.926 14.383 12.664 1 95.31 48 ALA B O 1
ATOM 1045 N N . GLN B 1 49 ? 5.816 16.5 12.469 1 96.12 49 GLN B N 1
ATOM 1046 C CA . GLN B 1 49 ? 5.477 16.859 13.844 1 96.12 49 GLN B CA 1
ATOM 1047 C C . GLN B 1 49 ? 4.125 17.562 13.906 1 96.12 49 GLN B C 1
ATOM 1049 O O . GLN B 1 49 ? 3.701 18.188 12.938 1 96.12 49 GLN B O 1
ATOM 1054 N N . PRO B 1 50 ? 3.463 17.453 15.031 1 95.19 50 PRO B N 1
ATOM 1055 C CA . PRO B 1 50 ? 2.113 18.016 15.141 1 95.19 50 PRO B CA 1
ATOM 1056 C C . PRO B 1 50 ? 2.057 19.5 14.773 1 95.19 50 PRO B C 1
ATOM 1058 O O . PRO B 1 50 ? 1.084 19.953 14.172 1 95.19 50 PRO B O 1
ATOM 1061 N N . ASP B 1 51 ? 3.094 20.203 15.07 1 93.81 51 ASP B N 1
ATOM 1062 C CA . ASP B 1 51 ? 3.074 21.641 14.852 1 93.81 51 ASP B CA 1
ATOM 1063 C C . ASP B 1 51 ? 3.404 21.984 13.398 1 93.81 51 ASP B C 1
ATOM 1065 O O . ASP B 1 51 ? 3.172 23.109 12.953 1 93.81 51 ASP B O 1
ATOM 1069 N N . GLU B 1 52 ? 3.893 20.953 12.625 1 95.75 52 GLU B N 1
ATOM 1070 C CA . GLU B 1 52 ? 4.281 21.156 11.234 1 95.75 52 GLU B CA 1
ATOM 1071 C C . GLU B 1 52 ? 3.164 20.734 10.281 1 95.75 52 GLU B C 1
ATOM 1073 O O . GLU B 1 52 ? 3.182 21.094 9.102 1 95.75 52 GLU B O 1
ATOM 1078 N N . ILE B 1 53 ? 2.158 20.078 10.836 1 97.69 53 ILE B N 1
ATOM 1079 C CA . ILE B 1 53 ? 1.132 19.453 10 1 97.69 53 ILE B CA 1
ATOM 1080 C C . ILE B 1 53 ? 0.235 20.531 9.406 1 97.69 53 ILE B C 1
ATOM 1082 O O . ILE B 1 53 ? -0.213 21.438 10.109 1 97.69 53 ILE B O 1
ATOM 1086 N N . ASN B 1 54 ? 0.117 20.531 8.117 1 97.12 54 ASN B N 1
ATOM 1087 C CA . ASN B 1 54 ? -0.771 21.406 7.344 1 97.12 54 ASN B CA 1
ATOM 1088 C C . ASN B 1 54 ? -1.539 20.625 6.285 1 97.12 54 ASN B C 1
ATOM 1090 O O . ASN B 1 54 ? -1.427 19.391 6.211 1 97.12 54 ASN B O 1
ATOM 1094 N N . TRP B 1 55 ? -2.26 21.312 5.465 1 98.5 55 TRP B N 1
ATOM 1095 C CA . TRP B 1 55 ? -3.145 20.656 4.5 1 98.5 55 TRP B CA 1
ATOM 1096 C C . TRP B 1 55 ? -2.344 20 3.385 1 98.5 55 TRP B C 1
ATOM 1098 O O . TRP B 1 55 ? -2.844 19.094 2.707 1 98.5 55 TRP B O 1
ATOM 1108 N N . GLY B 1 56 ? -1.095 20.406 3.223 1 98.06 56 GLY B N 1
ATOM 1109 C CA . GLY B 1 56 ? -0.224 19.703 2.289 1 98.06 56 GLY B CA 1
ATOM 1110 C C . GLY B 1 56 ? 0.07 18.281 2.699 1 98.06 56 GLY B C 1
ATOM 1111 O O . GLY B 1 56 ? 0.06 17.375 1.862 1 98.06 56 GLY B O 1
ATOM 1112 N N . HIS B 1 57 ? 0.339 18.109 3.955 1 97.88 57 HIS B N 1
ATOM 1113 C CA . HIS B 1 57 ? 0.549 16.766 4.488 1 97.88 57 HIS B CA 1
ATOM 1114 C C . HIS B 1 57 ? -0.691 15.898 4.301 1 97.88 57 HIS B C 1
ATOM 1116 O O . HIS B 1 57 ? -0.589 14.734 3.896 1 97.88 57 HIS B O 1
ATOM 1122 N N . VAL B 1 58 ? -1.86 16.453 4.539 1 98.62 58 VAL B N 1
ATOM 1123 C CA . VAL B 1 58 ? -3.121 15.734 4.414 1 98.62 58 VAL B CA 1
ATOM 1124 C C . VAL B 1 58 ? -3.32 15.289 2.967 1 98.62 58 VAL B C 1
ATOM 1126 O O . VAL B 1 58 ? -3.711 14.148 2.711 1 98.62 58 VAL B O 1
ATOM 1129 N N . GLY B 1 59 ? -2.982 16.188 2.076 1 98.62 59 GLY B N 1
ATOM 1130 C CA . GLY B 1 59 ? -3.074 15.852 0.665 1 98.62 59 GLY B CA 1
ATOM 1131 C C . GLY B 1 59 ? -2.178 14.695 0.266 1 98.62 59 GLY B C 1
ATOM 1132 O O . GLY B 1 59 ? -2.578 13.836 -0.519 1 98.62 59 GLY B O 1
ATOM 1133 N N . THR B 1 60 ? -1 14.68 0.812 1 98.38 60 THR B N 1
ATOM 1134 C CA . THR B 1 60 ? -0.064 13.594 0.556 1 98.38 60 THR B CA 1
ATOM 1135 C C . THR B 1 60 ? -0.625 12.266 1.063 1 98.38 60 THR B C 1
ATOM 1137 O O . THR B 1 60 ? -0.608 11.266 0.345 1 98.38 60 THR B O 1
ATOM 1140 N N . LEU B 1 61 ? -1.217 12.297 2.275 1 98.75 61 LEU B N 1
ATOM 1141 C CA . LEU B 1 61 ? -1.773 11.07 2.834 1 98.75 61 LEU B CA 1
ATOM 1142 C C . LEU B 1 61 ? -3.018 10.641 2.064 1 98.75 61 LEU B C 1
ATOM 1144 O O . LEU B 1 61 ? -3.277 9.445 1.917 1 98.75 61 LEU B O 1
ATOM 1148 N N . GLU B 1 62 ? -3.738 11.609 1.566 1 98.81 62 GLU B N 1
ATOM 1149 C CA . GLU B 1 62 ? -4.891 11.273 0.734 1 98.81 62 GLU B CA 1
ATOM 1150 C C . GLU B 1 62 ? -4.457 10.57 -0.549 1 98.81 62 GLU B C 1
ATOM 1152 O O . GLU B 1 62 ? -5.105 9.617 -0.988 1 98.81 62 GLU B O 1
ATOM 1157 N N . HIS B 1 63 ? -3.389 11.078 -1.137 1 98.62 63 HIS B N 1
ATOM 1158 C CA . HIS B 1 63 ? -2.852 10.445 -2.334 1 98.62 63 HIS B CA 1
ATOM 1159 C C . HIS B 1 63 ? -2.412 9.016 -2.051 1 98.62 63 HIS B C 1
ATOM 1161 O O . HIS B 1 63 ? -2.795 8.086 -2.77 1 98.62 63 HIS B O 1
ATOM 1167 N N . TYR B 1 64 ? -1.662 8.805 -0.917 1 98.88 64 TYR B N 1
ATOM 1168 C CA . TYR B 1 64 ? -1.236 7.469 -0.52 1 98.88 64 TYR B CA 1
ATOM 1169 C C . TYR B 1 64 ? -2.438 6.57 -0.26 1 98.88 64 TYR B C 1
ATOM 1171 O O . TYR B 1 64 ? -2.477 5.426 -0.722 1 98.88 64 TYR B O 1
ATOM 1179 N N . ALA B 1 65 ? -3.418 7.086 0.455 1 98.88 65 ALA B N 1
ATOM 1180 C CA . ALA B 1 65 ? -4.625 6.328 0.78 1 98.88 65 ALA B CA 1
ATOM 1181 C C . ALA B 1 65 ? -5.363 5.898 -0.486 1 98.88 65 ALA B C 1
ATOM 1183 O O . ALA B 1 65 ? -5.859 4.773 -0.571 1 98.88 65 ALA B O 1
ATOM 1184 N N . SER B 1 66 ? -5.352 6.754 -1.4 1 98.81 66 SER B N 1
ATOM 1185 C CA . SER B 1 66 ? -6.055 6.434 -2.639 1 98.81 66 SER B CA 1
ATOM 1186 C C . SER B 1 66 ? -5.402 5.254 -3.354 1 98.81 66 SER B C 1
ATOM 1188 O O . SER B 1 66 ? -6.098 4.383 -3.883 1 98.81 66 SER B O 1
ATOM 1190 N N . LEU B 1 67 ? -4.047 5.195 -3.375 1 98.81 67 LEU B N 1
ATOM 1191 C CA . LEU B 1 67 ? -3.332 4.09 -4.004 1 98.81 67 LEU B CA 1
ATOM 1192 C C . LEU B 1 67 ? -3.527 2.799 -3.221 1 98.81 67 LEU B C 1
ATOM 1194 O O . LEU B 1 67 ? -3.752 1.737 -3.809 1 98.81 67 LEU B O 1
ATOM 1198 N N . LEU B 1 68 ? -3.541 2.91 -1.92 1 98.88 68 LEU B N 1
ATOM 1199 C CA . LEU B 1 68 ? -3.777 1.742 -1.08 1 98.88 68 LEU B CA 1
ATOM 1200 C C . LEU B 1 68 ? -5.207 1.235 -1.242 1 98.88 68 LEU B C 1
ATOM 1202 O O . LEU B 1 68 ? -5.441 0.025 -1.258 1 98.88 68 LEU B O 1
ATOM 1206 N N . LYS B 1 69 ? -6.141 2.17 -1.398 1 98.56 69 LYS B N 1
ATOM 1207 C CA . LYS B 1 69 ? -7.543 1.805 -1.579 1 98.56 69 LYS B CA 1
ATOM 1208 C C . LYS B 1 69 ? -7.742 1.016 -2.871 1 98.56 69 LYS B C 1
ATOM 1210 O O . LYS B 1 69 ? -8.523 0.061 -2.906 1 98.56 69 LYS B O 1
ATOM 1215 N N . ARG B 1 70 ? -7.047 1.37 -3.895 1 98.31 70 ARG B N 1
ATOM 1216 C CA . ARG B 1 70 ? -7.125 0.641 -5.156 1 98.31 70 ARG B CA 1
ATOM 1217 C C . ARG B 1 70 ? -6.68 -0.807 -4.98 1 98.31 70 ARG B C 1
ATOM 1219 O O . ARG B 1 70 ? -7.281 -1.72 -5.551 1 98.31 70 ARG B O 1
ATOM 1226 N N . ILE B 1 71 ? -5.672 -0.998 -4.199 1 98.75 71 ILE B N 1
ATOM 1227 C CA . ILE B 1 71 ? -5.195 -2.354 -3.947 1 98.75 71 ILE B CA 1
ATOM 1228 C C . ILE B 1 71 ? -6.227 -3.121 -3.127 1 98.75 71 ILE B C 1
ATOM 1230 O O . ILE B 1 71 ? -6.602 -4.242 -3.48 1 98.75 71 ILE B O 1
ATOM 1234 N N . THR B 1 72 ? -6.727 -2.551 -2.006 1 98.25 72 THR B N 1
ATOM 1235 C CA . THR B 1 72 ? -7.664 -3.236 -1.124 1 98.25 72 THR B CA 1
ATOM 1236 C C . THR B 1 72 ? -8.977 -3.516 -1.845 1 98.25 72 THR B C 1
ATOM 1238 O O . THR B 1 72 ? -9.57 -4.586 -1.681 1 98.25 72 THR B O 1
ATOM 1241 N N . ASP B 1 73 ? -9.422 -2.512 -2.639 1 97.75 73 ASP B N 1
ATOM 1242 C CA . ASP B 1 73 ? -10.656 -2.73 -3.391 1 97.75 73 ASP B CA 1
ATOM 1243 C C . ASP B 1 73 ? -10.523 -3.943 -4.312 1 97.75 73 ASP B C 1
ATOM 1245 O O . ASP B 1 73 ? -11.445 -4.766 -4.395 1 97.75 73 ASP B O 1
ATOM 1249 N N . SER B 1 74 ? -9.398 -4.008 -4.941 1 96.94 74 SER B N 1
ATOM 1250 C CA . SER B 1 74 ? -9.148 -5.117 -5.855 1 96.94 74 SER B CA 1
ATOM 1251 C C . SER B 1 74 ? -9.023 -6.438 -5.102 1 96.94 74 SER B C 1
ATOM 1253 O O . SER B 1 74 ? -9.57 -7.453 -5.523 1 96.94 74 SER B O 1
ATOM 1255 N N . ALA B 1 75 ? -8.359 -6.391 -4.016 1 97.12 75 ALA B N 1
ATOM 1256 C CA . ALA B 1 75 ? -8.023 -7.609 -3.283 1 97.12 75 ALA B CA 1
ATOM 1257 C C . ALA B 1 75 ? -9.234 -8.156 -2.537 1 97.12 75 ALA B C 1
ATOM 1259 O O . ALA B 1 75 ? -9.406 -9.367 -2.428 1 97.12 75 ALA B O 1
ATOM 1260 N N . PHE B 1 76 ? -10.148 -7.262 -2.066 1 97.44 76 PHE B N 1
ATOM 1261 C CA . PHE B 1 76 ? -11.234 -7.699 -1.192 1 97.44 76 PHE B CA 1
ATOM 1262 C C . PHE B 1 76 ? -12.586 -7.547 -1.882 1 97.44 76 PHE B C 1
ATOM 1264 O O . PHE B 1 76 ? -13.625 -7.844 -1.292 1 97.44 76 PHE B O 1
ATOM 1271 N N . GLY B 1 77 ? -12.484 -7.266 -3.084 1 95.12 77 GLY B N 1
ATOM 1272 C CA . GLY B 1 77 ? -13.727 -7.109 -3.824 1 95.12 77 GLY B CA 1
ATOM 1273 C C . GLY B 1 77 ? -14.586 -5.973 -3.309 1 95.12 77 GLY B C 1
ATOM 1274 O O . GLY B 1 77 ? -15.812 -6.105 -3.213 1 95.12 77 GLY B O 1
ATOM 1275 N N . GLU B 1 78 ? -13.828 -4.949 -2.859 1 92.06 78 GLU B N 1
ATOM 1276 C CA . GLU B 1 78 ? -14.477 -3.746 -2.355 1 92.06 78 GLU B CA 1
ATOM 1277 C C . GLU B 1 78 ? -14.508 -2.648 -3.414 1 92.06 78 GLU B C 1
ATOM 1279 O O . GLU B 1 78 ? -13.758 -2.703 -4.395 1 92.06 78 GLU B O 1
ATOM 1284 N N . GLY B 1 79 ? -15.508 -1.709 -3.406 1 78.62 79 GLY B N 1
ATOM 1285 C CA . GLY B 1 79 ? -15.586 -0.608 -4.352 1 78.62 79 GLY B CA 1
ATOM 1286 C C . GLY B 1 79 ? -16.766 -0.726 -5.301 1 78.62 79 GLY B C 1
ATOM 1287 O O . GLY B 1 79 ? -17.375 -1.791 -5.41 1 78.62 79 GLY B O 1
ATOM 1288 N N . GLU B 1 80 ? -17.406 0.319 -5.57 1 65.62 80 GLU B N 1
ATOM 1289 C CA . GLU B 1 80 ? -18.672 0.43 -6.293 1 65.62 80 GLU B CA 1
ATOM 1290 C C . GLU B 1 80 ? -18.641 -0.4 -7.574 1 65.62 80 GLU B C 1
ATOM 1292 O O . GLU B 1 80 ? -19.703 -0.71 -8.141 1 65.62 80 GLU B O 1
ATOM 1297 N N . PHE B 1 81 ? -17.625 -0.601 -8.477 1 50.72 81 PHE B N 1
ATOM 1298 C CA . PHE B 1 81 ? -17.984 -1.21 -9.758 1 50.72 81 PHE B CA 1
ATOM 1299 C C . PHE B 1 81 ? -18.234 -2.703 -9.594 1 50.72 81 PHE B C 1
ATOM 1301 O O . PHE B 1 81 ? -17.672 -3.52 -10.32 1 50.72 81 PHE B O 1
ATOM 1308 N N . ALA B 1 82 ? -18.562 -3.375 -8.398 1 46.25 82 ALA B N 1
ATOM 1309 C CA . ALA B 1 82 ? -19.156 -4.699 -8.547 1 46.25 82 ALA B CA 1
ATOM 1310 C C . ALA B 1 82 ? -20.281 -4.684 -9.578 1 46.25 82 ALA B C 1
ATOM 1312 O O . ALA B 1 82 ? -21.344 -4.102 -9.328 1 46.25 82 ALA B O 1
ATOM 1313 N N . ASP B 1 83 ? -20.016 -4.27 -10.852 1 34.88 83 ASP B N 1
ATOM 1314 C CA . ASP B 1 83 ? -21.156 -4.625 -11.695 1 34.88 83 ASP B CA 1
ATOM 1315 C C . ASP B 1 83 ? -21.406 -6.133 -11.672 1 34.88 83 ASP B C 1
ATOM 1317 O O . ASP B 1 83 ? -20.469 -6.918 -11.5 1 34.88 83 ASP B O 1
#

Organism: NCBI:txid2984134